Protein AF-A0A5D0Q5H3-F1 (afdb_monomer_lite)

Structure (mmCIF, N/CA/C/O backbone):
data_AF-A0A5D0Q5H3-F1
#
_entry.id   AF-A0A5D0Q5H3-F1
#
loop_
_atom_site.group_PDB
_atom_site.id
_atom_site.type_symbol
_atom_site.label_atom_id
_atom_site.label_alt_id
_atom_site.label_comp_id
_atom_site.label_asym_id
_atom_site.label_entity_id
_atom_site.label_seq_id
_atom_site.pdbx_PDB_ins_code
_atom_site.Cartn_x
_atom_site.Cartn_y
_atom_site.Cartn_z
_atom_site.occupancy
_atom_site.B_iso_or_equiv
_atom_site.auth_seq_id
_atom_site.auth_comp_id
_atom_site.auth_asym_id
_atom_site.auth_atom_id
_atom_site.pdbx_PDB_model_num
ATOM 1 N N . MET A 1 1 ? 43.759 -10.407 -24.249 1.00 32.03 1 MET A N 1
ATOM 2 C CA . MET A 1 1 ? 42.596 -11.311 -24.347 1.00 32.03 1 MET A CA 1
ATOM 3 C C . MET A 1 1 ? 41.470 -10.660 -23.569 1.00 32.03 1 MET A C 1
ATOM 5 O O . MET A 1 1 ? 41.548 -10.634 -22.351 1.00 32.03 1 MET A O 1
ATOM 9 N N . ALA A 1 2 ? 40.523 -10.024 -24.257 1.00 33.97 2 ALA A N 1
ATOM 10 C CA . ALA A 1 2 ? 39.314 -9.486 -23.639 1.00 33.97 2 ALA A CA 1
ATOM 11 C C . ALA A 1 2 ? 38.214 -10.538 -23.813 1.00 33.97 2 ALA A C 1
ATOM 13 O O . ALA A 1 2 ? 38.025 -11.026 -24.927 1.00 33.97 2 ALA A O 1
ATOM 14 N N . ALA A 1 3 ? 37.580 -10.943 -22.714 1.00 37.03 3 ALA A N 1
ATOM 15 C CA . ALA A 1 3 ? 36.435 -11.841 -22.744 1.00 37.03 3 ALA A CA 1
ATOM 16 C C . ALA A 1 3 ? 35.265 -11.100 -23.401 1.00 37.03 3 ALA A C 1
ATOM 18 O O . ALA A 1 3 ? 34.931 -9.993 -22.980 1.00 37.03 3 ALA A O 1
ATOM 19 N N . ALA A 1 4 ? 34.718 -11.685 -24.464 1.00 39.16 4 ALA A N 1
ATOM 20 C CA . ALA A 1 4 ? 33.475 -11.234 -25.060 1.00 39.16 4 ALA A CA 1
ATOM 21 C C . ALA A 1 4 ? 32.353 -11.461 -24.041 1.00 39.16 4 ALA A C 1
ATOM 23 O O . ALA A 1 4 ? 32.208 -12.553 -23.492 1.00 39.16 4 ALA A O 1
ATOM 24 N N . ASP A 1 5 ? 31.643 -10.383 -23.744 1.00 42.94 5 ASP A N 1
ATOM 25 C CA . ASP A 1 5 ? 30.435 -10.353 -22.935 1.00 42.94 5 ASP A CA 1
ATOM 26 C C . ASP A 1 5 ? 29.296 -10.917 -23.798 1.00 42.94 5 ASP A C 1
ATOM 28 O O . ASP A 1 5 ? 28.600 -10.175 -24.491 1.00 42.94 5 ASP A O 1
ATOM 32 N N . ASP A 1 6 ? 29.184 -12.249 -23.843 1.00 44.53 6 ASP A N 1
ATOM 33 C CA . ASP A 1 6 ? 28.073 -12.960 -24.488 1.00 44.53 6 ASP A CA 1
ATOM 34 C C . ASP A 1 6 ? 26.821 -12.814 -23.611 1.00 44.53 6 ASP A C 1
ATOM 36 O O . ASP A 1 6 ? 26.410 -13.714 -22.873 1.00 44.53 6 ASP A O 1
ATOM 40 N N . GLY A 1 7 ? 26.218 -11.625 -23.673 1.00 44.84 7 GLY A N 1
ATOM 41 C CA . GLY A 1 7 ? 24.824 -11.439 -23.292 1.00 44.84 7 GLY A CA 1
ATOM 42 C C . GLY A 1 7 ? 23.921 -12.336 -24.152 1.00 44.84 7 GLY A C 1
ATOM 43 O O . GLY A 1 7 ? 24.299 -12.691 -25.268 1.00 44.84 7 GLY A O 1
ATOM 44 N N . PRO A 1 8 ? 22.734 -12.729 -23.657 1.00 44.38 8 PRO A N 1
ATOM 45 C CA . PRO A 1 8 ? 21.858 -13.651 -24.375 1.00 44.38 8 PRO A CA 1
ATOM 46 C C . PRO A 1 8 ? 21.548 -13.119 -25.782 1.00 44.38 8 PRO A C 1
ATOM 48 O O . PRO A 1 8 ? 21.019 -12.014 -25.924 1.00 44.38 8 PRO A O 1
ATOM 51 N N . GLU A 1 9 ? 21.891 -13.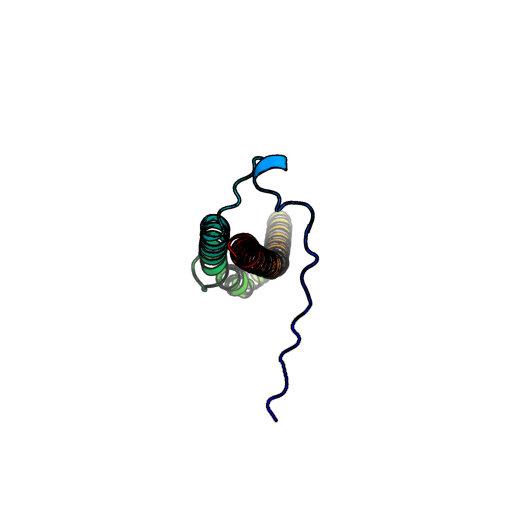904 -26.810 1.00 46.78 9 GLU A N 1
ATOM 52 C CA . GLU A 1 9 ? 21.539 -13.619 -28.203 1.00 46.78 9 GLU A CA 1
ATOM 53 C C . GLU A 1 9 ? 20.015 -13.513 -28.311 1.00 46.78 9 GLU A C 1
ATOM 55 O O . GLU A 1 9 ? 19.285 -14.481 -28.092 1.00 46.78 9 GLU A O 1
ATOM 60 N N . LEU A 1 10 ? 19.524 -12.313 -28.616 1.00 47.28 10 LEU A N 1
ATOM 61 C CA . LEU A 1 10 ? 18.116 -12.116 -28.926 1.00 47.28 10 LEU A CA 1
ATOM 62 C C . LEU A 1 10 ? 17.834 -12.779 -30.276 1.00 47.28 10 LEU A C 1
ATOM 64 O O . LEU A 1 10 ? 18.471 -12.444 -31.275 1.00 47.28 10 LEU A O 1
ATOM 68 N N . GLU A 1 11 ? 16.877 -13.707 -30.308 1.00 51.75 11 GLU A N 1
ATOM 69 C CA . GLU A 1 11 ? 16.406 -14.311 -31.553 1.00 51.75 11 GLU A CA 1
ATOM 70 C C . GLU A 1 11 ? 15.997 -13.200 -32.535 1.00 51.75 11 GLU A C 1
ATOM 72 O O . GLU A 1 11 ? 15.101 -12.396 -32.251 1.00 51.75 11 GLU A O 1
ATOM 77 N N . GLN A 1 12 ? 16.647 -13.157 -33.707 1.00 45.31 12 GLN A N 1
ATOM 78 C CA . GLN A 1 12 ? 16.116 -12.422 -34.854 1.00 45.31 12 GLN A CA 1
ATOM 79 C C . GLN A 1 12 ? 14.692 -12.944 -35.060 1.00 45.31 12 GLN A C 1
ATOM 81 O O . GLN A 1 12 ? 14.529 -14.119 -35.382 1.00 45.31 12 GLN A O 1
ATOM 86 N N . ASN A 1 13 ? 13.679 -12.094 -34.867 1.00 48.84 13 ASN A N 1
ATOM 87 C CA . ASN A 1 13 ? 12.240 -12.409 -34.912 1.00 48.84 13 ASN A CA 1
ATOM 88 C C . ASN A 1 13 ? 11.551 -12.758 -33.580 1.00 48.84 13 ASN A C 1
ATOM 90 O O . ASN A 1 13 ? 10.599 -13.543 -33.573 1.00 48.84 13 ASN A O 1
ATOM 94 N N . TRP A 1 14 ? 11.926 -12.111 -32.473 1.00 43.91 14 TRP A N 1
ATOM 95 C CA . TRP A 1 14 ? 11.074 -12.098 -31.279 1.00 43.91 14 TRP A CA 1
ATOM 96 C C . TRP A 1 14 ? 9.627 -11.686 -31.648 1.00 43.91 14 TRP A C 1
ATOM 98 O O . TRP A 1 14 ? 9.421 -10.638 -32.278 1.00 43.91 14 TRP A O 1
ATOM 108 N N . PRO A 1 15 ? 8.599 -12.487 -31.309 1.00 43.00 15 PRO A N 1
ATOM 109 C CA . PRO A 1 15 ? 7.224 -12.183 -31.686 1.00 43.00 15 PRO A CA 1
ATOM 110 C C . PRO A 1 15 ? 6.761 -10.887 -31.001 1.00 43.00 15 PRO A C 1
ATOM 112 O O . PRO A 1 15 ? 6.683 -10.826 -29.778 1.00 43.00 15 PRO A O 1
ATOM 115 N N . GLY A 1 16 ? 6.471 -9.852 -31.802 1.00 47.25 16 GLY A N 1
ATOM 116 C CA . GLY A 1 16 ? 6.007 -8.533 -31.339 1.00 47.25 16 GLY A CA 1
ATOM 117 C C . GLY A 1 16 ? 6.825 -7.333 -31.836 1.00 47.25 16 GLY A C 1
ATOM 118 O O . GLY A 1 16 ? 6.482 -6.200 -31.515 1.00 47.25 16 GLY A O 1
ATOM 119 N N . LEU A 1 17 ? 7.908 -7.559 -32.592 1.00 49.78 17 LEU A N 1
ATOM 120 C CA . LEU A 1 17 ? 8.873 -6.514 -32.983 1.00 49.78 17 LEU A CA 1
ATOM 121 C C . LEU A 1 17 ? 9.066 -6.360 -34.499 1.00 49.78 17 LEU A C 1
ATOM 123 O O . LEU A 1 17 ? 9.989 -5.679 -34.944 1.00 49.78 17 LEU A O 1
ATOM 127 N N . VAL A 1 18 ? 8.193 -6.962 -35.311 1.00 52.97 18 VAL A N 1
ATOM 128 C CA . VAL A 1 18 ? 8.150 -6.678 -36.751 1.00 52.97 18 VAL A CA 1
ATOM 129 C C . VAL A 1 18 ? 7.246 -5.464 -36.943 1.00 52.97 18 VAL A C 1
ATOM 131 O O . VAL A 1 18 ? 6.021 -5.603 -36.955 1.00 52.97 18 VAL A O 1
ATOM 134 N N . ALA A 1 19 ? 7.855 -4.280 -37.062 1.00 48.94 19 ALA A N 1
ATOM 135 C CA . ALA A 1 19 ? 7.162 -2.990 -37.148 1.00 48.94 19 ALA A CA 1
ATOM 136 C C . ALA A 1 19 ? 6.026 -2.973 -38.195 1.00 48.94 19 ALA A C 1
ATOM 138 O O . ALA A 1 19 ? 4.969 -2.392 -37.949 1.00 48.94 19 ALA A O 1
ATOM 139 N N . ASP A 1 20 ? 6.209 -3.687 -39.311 1.00 48.06 20 ASP A N 1
ATOM 140 C CA . ASP A 1 20 ? 5.239 -3.769 -40.411 1.00 48.06 20 ASP A CA 1
ATOM 141 C C . ASP A 1 20 ? 4.098 -4.776 -40.182 1.00 48.06 20 ASP A C 1
ATOM 143 O O . ASP A 1 20 ? 3.030 -4.640 -40.778 1.00 48.06 20 ASP A O 1
ATOM 147 N N . ARG A 1 21 ? 4.298 -5.803 -39.342 1.00 48.84 21 ARG A N 1
ATOM 148 C CA . ARG A 1 21 ? 3.311 -6.880 -39.133 1.00 48.84 21 ARG A CA 1
ATOM 149 C C . ARG A 1 21 ? 2.294 -6.522 -38.059 1.00 48.84 21 ARG A C 1
ATOM 151 O O . ARG A 1 21 ? 1.116 -6.831 -38.210 1.00 48.84 21 ARG A O 1
ATOM 158 N N . ASP A 1 22 ? 2.760 -5.901 -36.978 1.00 49.78 22 ASP A N 1
ATOM 159 C CA . ASP A 1 22 ? 1.956 -5.782 -35.765 1.00 49.78 22 ASP A CA 1
ATOM 160 C C . ASP A 1 22 ? 1.321 -4.389 -35.618 1.00 49.78 22 ASP A C 1
ATOM 162 O O . ASP A 1 22 ? 0.399 -4.233 -34.825 1.00 49.78 22 ASP A O 1
ATOM 166 N N . THR A 1 23 ? 1.721 -3.368 -36.399 1.00 50.22 23 THR A N 1
ATOM 167 C CA . THR A 1 23 ? 1.243 -1.957 -36.318 1.00 50.22 23 THR A CA 1
ATOM 168 C C . THR A 1 23 ? 1.292 -1.313 -34.923 1.00 50.22 23 THR A C 1
ATOM 170 O O . THR A 1 23 ? 0.961 -0.136 -34.766 1.00 50.22 23 THR A O 1
ATOM 173 N N . VAL A 1 24 ? 1.736 -2.043 -33.900 1.00 46.66 24 VAL A N 1
ATOM 174 C CA . VAL A 1 24 ? 1.906 -1.536 -32.551 1.00 46.66 24 VAL A CA 1
ATOM 175 C C . VAL A 1 24 ? 3.291 -0.915 -32.461 1.00 46.66 24 VAL A C 1
ATOM 177 O O . VAL A 1 24 ? 4.292 -1.589 -32.237 1.00 46.66 24 VAL A O 1
ATOM 180 N N . GLN A 1 25 ? 3.349 0.401 -32.656 1.00 53.78 25 GLN A N 1
ATOM 181 C CA . GLN A 1 25 ? 4.519 1.182 -32.275 1.00 53.78 25 GLN A CA 1
ATOM 182 C C . GLN A 1 25 ? 4.571 1.251 -30.746 1.00 53.78 25 GLN A C 1
ATOM 184 O O . GLN A 1 25 ? 3.847 2.025 -30.113 1.00 53.78 25 GLN A O 1
ATOM 189 N N . TYR A 1 26 ? 5.399 0.398 -30.148 1.00 58.19 26 TYR A N 1
ATOM 190 C CA . TYR A 1 26 ? 5.703 0.459 -28.726 1.00 58.19 26 TYR A CA 1
ATOM 191 C C . TYR A 1 26 ? 6.782 1.513 -28.488 1.00 58.19 26 TYR A C 1
ATOM 193 O O . TYR A 1 26 ? 7.900 1.397 -28.980 1.00 58.19 26 TYR A O 1
ATOM 201 N N . ASP A 1 27 ? 6.417 2.548 -27.738 1.00 66.12 27 ASP A N 1
ATOM 202 C CA . ASP A 1 27 ? 7.299 3.642 -27.346 1.00 66.12 27 ASP A CA 1
ATOM 203 C C . ASP A 1 27 ? 7.865 3.345 -25.942 1.00 66.12 27 ASP A C 1
ATOM 205 O O . ASP A 1 27 ? 7.100 3.361 -24.968 1.00 66.12 27 ASP A O 1
ATOM 209 N N . PRO A 1 28 ? 9.168 3.030 -25.813 1.00 67.88 28 PRO A N 1
ATOM 210 C CA . PRO A 1 28 ? 9.806 2.752 -24.528 1.00 67.88 28 PRO A CA 1
ATOM 211 C C . PRO A 1 28 ? 9.621 3.878 -23.506 1.00 67.88 28 PRO A C 1
ATOM 213 O O . PRO A 1 28 ? 9.476 3.597 -22.314 1.00 67.88 28 PRO A O 1
ATOM 216 N N . ASP A 1 29 ? 9.535 5.129 -23.964 1.00 73.25 29 ASP A N 1
ATOM 217 C CA . ASP A 1 29 ? 9.382 6.293 -23.091 1.00 73.25 29 ASP A CA 1
ATOM 218 C C . ASP A 1 29 ? 8.006 6.298 -22.407 1.00 73.25 29 ASP A C 1
ATOM 220 O O . ASP A 1 29 ? 7.864 6.760 -21.271 1.00 73.25 29 ASP A O 1
ATOM 224 N N . LYS A 1 30 ? 6.981 5.702 -23.038 1.00 72.81 30 LYS A N 1
ATOM 225 C CA . LYS A 1 30 ? 5.659 5.524 -22.415 1.00 72.81 30 LYS A CA 1
ATOM 226 C C . LYS A 1 30 ? 5.689 4.501 -21.286 1.00 72.81 30 LYS A C 1
ATOM 228 O O . LYS A 1 30 ? 4.998 4.693 -20.287 1.00 72.81 30 LYS A O 1
ATOM 233 N N . PHE A 1 31 ? 6.479 3.435 -21.408 1.00 69.62 31 PHE A N 1
ATOM 234 C CA . PHE A 1 31 ? 6.643 2.467 -20.320 1.00 69.62 31 PHE A CA 1
ATOM 235 C C . PHE A 1 31 ? 7.368 3.096 -19.130 1.00 69.62 31 PHE A C 1
ATOM 237 O O . PHE A 1 31 ? 6.921 2.938 -17.992 1.00 69.62 31 PHE A O 1
ATOM 244 N N . ASP A 1 32 ? 8.422 3.869 -19.389 1.00 73.25 32 ASP A N 1
ATOM 245 C CA . ASP A 1 32 ? 9.150 4.587 -18.342 1.00 73.25 32 ASP A CA 1
ATOM 246 C C . ASP A 1 32 ? 8.254 5.643 -17.661 1.00 73.25 32 ASP A C 1
ATOM 248 O O . ASP A 1 32 ? 8.254 5.749 -16.431 1.00 73.25 32 ASP A O 1
ATOM 252 N N . ALA A 1 33 ? 7.403 6.347 -18.417 1.00 74.00 33 ALA A N 1
ATOM 253 C CA . ALA A 1 33 ? 6.419 7.283 -17.868 1.00 74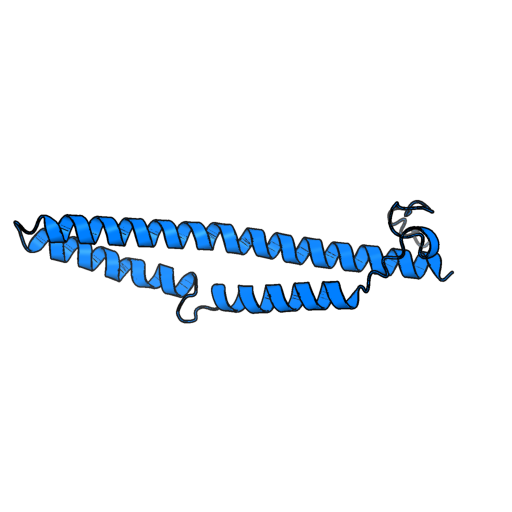.00 33 ALA A CA 1
ATOM 254 C C . ALA A 1 33 ? 5.368 6.595 -16.977 1.00 74.00 33 ALA A C 1
ATOM 256 O O . ALA A 1 33 ? 5.064 7.084 -15.887 1.00 74.00 33 ALA A O 1
ATOM 257 N N . VAL A 1 34 ? 4.835 5.441 -17.397 1.00 74.94 34 VAL A N 1
ATOM 258 C CA . VAL A 1 34 ? 3.883 4.655 -16.592 1.00 74.94 34 VAL A CA 1
ATOM 259 C C . VAL A 1 34 ? 4.554 4.117 -15.326 1.00 74.94 34 VAL A C 1
ATOM 261 O O . VAL A 1 34 ? 3.982 4.220 -14.241 1.00 74.94 34 VAL A O 1
ATOM 264 N N . ALA A 1 35 ? 5.781 3.603 -15.427 1.00 75.25 35 ALA A N 1
ATOM 265 C CA . ALA A 1 35 ? 6.548 3.145 -14.271 1.00 75.25 35 ALA A CA 1
ATOM 266 C C . ALA A 1 35 ? 6.843 4.288 -13.283 1.00 75.25 35 ALA A C 1
ATOM 268 O O . ALA A 1 35 ? 6.750 4.092 -12.070 1.00 75.25 35 ALA A O 1
ATOM 269 N N . ALA A 1 36 ? 7.167 5.484 -13.782 1.00 75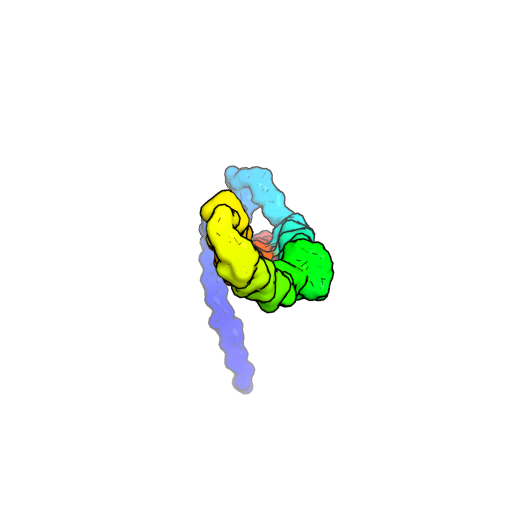.75 36 ALA A N 1
ATOM 270 C CA . ALA A 1 36 ? 7.397 6.670 -12.962 1.00 75.75 36 ALA A CA 1
ATOM 271 C C . ALA A 1 36 ? 6.116 7.147 -12.261 1.00 75.75 36 ALA A C 1
ATOM 273 O O . ALA A 1 36 ? 6.148 7.431 -11.064 1.00 75.75 36 ALA A O 1
ATOM 274 N N . ALA A 1 37 ? 4.982 7.174 -12.968 1.00 79.12 37 ALA A N 1
ATOM 275 C CA . ALA A 1 37 ? 3.685 7.511 -12.386 1.00 79.12 37 ALA A CA 1
ATOM 276 C C . ALA A 1 37 ? 3.274 6.507 -11.296 1.00 79.12 37 ALA A C 1
ATOM 278 O O . ALA A 1 37 ? 2.856 6.908 -10.209 1.00 79.12 37 ALA A O 1
ATOM 279 N N . LEU A 1 38 ? 3.465 5.208 -11.551 1.00 76.75 38 LEU A N 1
ATOM 280 C CA . LEU A 1 38 ? 3.167 4.148 -10.590 1.00 76.75 38 LEU A CA 1
ATOM 281 C C . LEU A 1 38 ? 4.077 4.238 -9.353 1.00 76.75 38 LEU A C 1
ATOM 283 O O . LEU A 1 38 ? 3.593 4.128 -8.230 1.00 76.75 38 LEU A O 1
ATOM 287 N N . ARG A 1 39 ? 5.373 4.541 -9.529 1.00 77.94 39 ARG A N 1
ATOM 288 C CA . ARG A 1 39 ? 6.288 4.848 -8.412 1.00 77.94 39 ARG A CA 1
ATOM 289 C C . ARG A 1 39 ? 5.857 6.072 -7.614 1.00 77.94 39 ARG A C 1
ATOM 291 O O . ARG A 1 39 ? 5.939 6.043 -6.392 1.00 77.94 39 ARG A O 1
ATOM 298 N N . GLY A 1 40 ? 5.414 7.137 -8.279 1.00 78.56 40 GLY A N 1
ATOM 299 C CA . GLY A 1 40 ? 4.927 8.345 -7.614 1.00 78.56 40 GLY A CA 1
ATOM 300 C C . GLY A 1 40 ? 3.725 8.057 -6.714 1.00 78.56 40 GLY A C 1
ATOM 301 O O . GLY A 1 40 ? 3.716 8.460 -5.553 1.00 78.56 40 GLY A O 1
ATOM 302 N N . ALA A 1 41 ? 2.757 7.289 -7.221 1.00 76.50 41 ALA A N 1
ATOM 303 C CA . ALA A 1 41 ? 1.599 6.851 -6.446 1.00 76.50 41 ALA A CA 1
ATOM 304 C C . ALA A 1 41 ? 1.993 5.943 -5.264 1.00 76.50 41 ALA A C 1
ATOM 306 O O . ALA A 1 41 ? 1.496 6.128 -4.155 1.00 76.50 41 ALA A O 1
ATOM 307 N N . LEU A 1 42 ? 2.925 5.005 -5.475 1.00 74.94 42 LEU A N 1
ATOM 308 C CA . LEU A 1 42 ? 3.410 4.106 -4.421 1.00 74.94 42 LEU A CA 1
ATOM 309 C C . LEU A 1 42 ? 4.194 4.824 -3.330 1.00 74.94 42 LEU A C 1
ATOM 311 O O . LEU A 1 42 ? 4.021 4.510 -2.157 1.00 74.94 42 LEU A O 1
ATOM 315 N N . ASN A 1 43 ? 5.016 5.806 -3.697 1.00 73.50 43 ASN A N 1
ATOM 316 C CA . ASN A 1 43 ? 5.701 6.638 -2.718 1.00 73.50 43 ASN A CA 1
ATOM 317 C C . ASN A 1 43 ? 4.692 7.369 -1.831 1.00 73.50 43 ASN A C 1
ATOM 319 O O . ASN A 1 43 ? 4.891 7.399 -0.629 1.00 73.50 43 ASN A O 1
ATOM 323 N N . GLY A 1 44 ? 3.577 7.871 -2.370 1.00 71.56 44 GLY A N 1
ATOM 324 C CA . GLY A 1 44 ? 2.517 8.464 -1.543 1.00 71.56 44 GLY A CA 1
ATOM 325 C C . GLY A 1 44 ? 1.914 7.489 -0.518 1.00 71.56 44 GLY A C 1
ATOM 326 O O . GLY A 1 44 ? 1.587 7.889 0.595 1.00 71.56 44 GLY A O 1
ATOM 327 N N . LEU A 1 45 ? 1.826 6.201 -0.862 1.00 71.12 45 LEU A N 1
ATOM 328 C CA . LEU A 1 45 ? 1.331 5.137 0.022 1.00 71.12 45 LEU A CA 1
ATOM 329 C C . LEU A 1 45 ? 2.363 4.674 1.066 1.00 71.12 45 LEU A C 1
ATOM 331 O O . LEU A 1 45 ? 1.970 4.128 2.097 1.00 71.12 45 LEU A O 1
ATOM 335 N N . SER A 1 46 ? 3.663 4.878 0.830 1.00 69.31 46 SER A N 1
ATOM 336 C CA . SER A 1 46 ? 4.747 4.388 1.697 1.00 69.31 46 SER A CA 1
ATOM 337 C C . SER A 1 46 ? 5.512 5.484 2.451 1.00 69.31 46 SER A C 1
ATOM 339 O O . SER A 1 46 ? 6.143 5.189 3.464 1.00 69.31 46 SER A O 1
ATOM 341 N N . SER A 1 47 ? 5.447 6.751 2.024 1.00 66.62 47 SER A N 1
ATOM 342 C CA . SER A 1 47 ? 6.332 7.831 2.495 1.00 66.62 47 SER A CA 1
ATOM 343 C C . SER A 1 47 ? 5.948 8.468 3.835 1.00 66.62 47 SER A C 1
ATOM 345 O O . SER A 1 47 ? 6.379 9.584 4.121 1.00 66.62 47 SER A O 1
ATOM 347 N N . GLY A 1 48 ? 5.136 7.803 4.658 1.00 65.06 48 GLY A N 1
ATOM 348 C CA . GLY A 1 48 ? 4.830 8.265 6.018 1.00 65.06 48 GLY A CA 1
ATOM 349 C C . GLY A 1 48 ? 3.904 9.480 6.120 1.00 65.06 48 GLY A C 1
ATOM 350 O O . GLY A 1 48 ? 3.834 10.087 7.183 1.00 65.06 48 GLY A O 1
ATOM 351 N N . GLY A 1 49 ? 3.210 9.851 5.038 1.00 75.88 49 GLY A N 1
ATOM 352 C CA . GLY A 1 49 ? 2.146 10.861 5.069 1.00 75.88 49 GLY A CA 1
ATOM 353 C C . GLY A 1 49 ? 0.805 10.293 5.543 1.00 75.88 49 GLY A C 1
ATOM 354 O O . GLY A 1 49 ? 0.648 9.076 5.649 1.00 75.88 49 GLY A O 1
ATOM 355 N N . GLU A 1 50 ? -0.168 11.169 5.789 1.00 74.06 50 GLU A N 1
ATOM 356 C CA . GLU A 1 50 ? -1.552 10.790 6.109 1.00 74.06 50 GLU A CA 1
ATOM 357 C C . GLU A 1 50 ? -2.121 9.843 5.030 1.00 74.06 50 GLU A C 1
ATOM 359 O O . GLU A 1 50 ? -1.987 10.100 3.831 1.00 74.06 50 GLU A O 1
ATOM 364 N N . GLY A 1 51 ? -2.699 8.714 5.446 1.00 72.12 51 GLY A N 1
ATOM 365 C CA . GLY A 1 51 ? -3.199 7.652 4.564 1.00 72.12 51 GLY A CA 1
ATOM 366 C C . GLY A 1 51 ? -2.146 6.657 4.047 1.00 72.12 51 GLY A C 1
ATOM 367 O O . GLY A 1 51 ? -2.490 5.7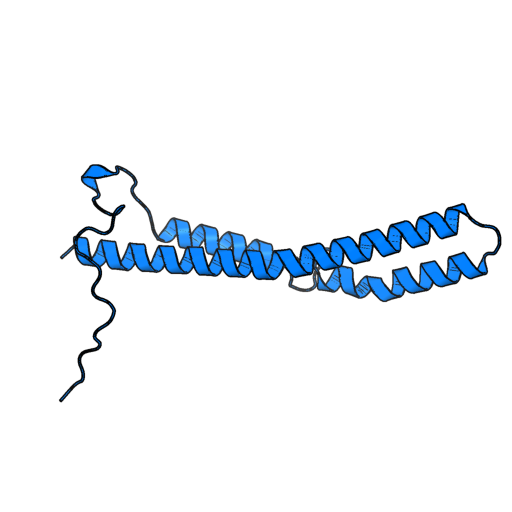58 3.272 1.00 72.12 51 GLY A O 1
ATOM 368 N N . SER A 1 52 ? -0.878 6.785 4.455 1.00 80.06 52 SER A N 1
ATOM 369 C CA . SER A 1 52 ? 0.188 5.812 4.155 1.00 80.06 52 SER A CA 1
ATOM 370 C C . SER A 1 52 ? 0.122 4.567 5.050 1.00 80.06 52 SER A C 1
ATOM 372 O O . SER A 1 52 ? -0.506 4.581 6.105 1.00 80.06 52 SER A O 1
ATOM 374 N N . LEU A 1 53 ? 0.833 3.491 4.686 1.00 81.19 53 LEU A N 1
ATOM 375 C CA . LEU A 1 53 ? 0.954 2.296 5.540 1.00 81.19 53 LEU A CA 1
ATOM 376 C C . LEU A 1 53 ? 1.505 2.639 6.932 1.00 81.19 53 LEU A C 1
ATOM 378 O O . LEU A 1 53 ? 1.001 2.149 7.936 1.00 81.19 53 LEU A O 1
ATOM 382 N N . SER A 1 54 ? 2.523 3.498 6.991 1.00 81.81 54 SER A N 1
ATOM 383 C CA . SER A 1 54 ? 3.123 3.943 8.253 1.00 81.81 54 SER A CA 1
ATOM 384 C C . SER A 1 54 ? 2.131 4.743 9.099 1.00 81.81 54 SER A C 1
ATOM 386 O O . SER A 1 54 ? 2.111 4.600 10.319 1.00 81.81 54 SER A O 1
ATOM 388 N N . ASP A 1 55 ? 1.309 5.576 8.462 1.00 81.94 55 ASP A N 1
ATOM 389 C CA . ASP A 1 55 ? 0.248 6.318 9.139 1.00 81.94 55 ASP A CA 1
ATOM 390 C C . ASP A 1 55 ? -0.823 5.371 9.689 1.00 81.94 55 ASP A C 1
ATOM 392 O O . ASP A 1 55 ? -1.100 5.397 10.888 1.00 81.94 55 ASP A O 1
ATOM 396 N N . VAL A 1 56 ? -1.320 4.437 8.869 1.00 81.69 56 VAL A N 1
ATOM 397 C CA . VAL A 1 56 ? -2.262 3.398 9.310 1.00 81.69 56 VAL A CA 1
ATOM 398 C C . VAL A 1 56 ? -1.682 2.622 10.490 1.00 81.69 56 VAL A C 1
ATOM 400 O O . VAL A 1 56 ? -2.331 2.542 11.525 1.00 81.69 56 VAL A O 1
ATOM 403 N N . GLN A 1 57 ? -0.443 2.135 10.401 1.00 85.12 57 GLN A N 1
ATOM 404 C CA . GLN A 1 57 ? 0.216 1.394 11.483 1.00 85.12 57 GLN A CA 1
ATOM 405 C C . GLN A 1 57 ? 0.388 2.222 12.762 1.00 85.12 57 GLN A C 1
ATOM 407 O O . GLN A 1 57 ? 0.247 1.683 13.860 1.00 85.12 57 GLN A O 1
ATOM 412 N N . SER A 1 58 ? 0.647 3.528 12.654 1.00 85.69 58 SER A N 1
ATOM 413 C CA . SER A 1 58 ? 0.825 4.396 13.827 1.00 85.69 58 SER A CA 1
ATOM 414 C C . SER A 1 58 ? -0.435 4.502 14.699 1.00 85.69 58 SER A C 1
ATOM 416 O O . SER A 1 58 ? -0.333 4.675 15.913 1.00 85.69 58 SER A O 1
ATOM 418 N N . HIS A 1 59 ? -1.617 4.294 14.111 1.00 84.25 59 HIS A N 1
ATOM 419 C CA . HIS A 1 59 ? -2.899 4.324 14.818 1.00 84.25 59 HIS A CA 1
ATOM 420 C C . HIS A 1 59 ? -3.224 3.013 15.552 1.00 84.25 59 HIS A C 1
ATOM 422 O O . HIS A 1 59 ? -4.214 2.951 16.282 1.00 84.25 59 HIS A O 1
ATOM 428 N N . SER A 1 60 ? -2.397 1.970 15.412 1.00 82.12 60 SER A N 1
ATOM 429 C CA . SER A 1 60 ? -2.612 0.662 16.051 1.00 82.12 60 SER A CA 1
ATOM 430 C C . SER A 1 60 ? -2.720 0.764 17.579 1.00 82.12 60 SER A C 1
ATOM 432 O O . SER A 1 60 ? -3.596 0.154 18.200 1.00 82.12 60 SER A O 1
ATOM 434 N N . PHE A 1 61 ? -1.889 1.616 18.187 1.00 81.50 61 PHE A N 1
ATOM 435 C CA . PHE A 1 61 ? -1.935 1.884 19.624 1.00 81.50 61 PHE A CA 1
ATOM 436 C C . PHE A 1 61 ? -3.249 2.561 20.043 1.00 81.50 61 PHE A C 1
ATOM 438 O O . PHE A 1 61 ? -3.859 2.168 21.032 1.00 81.50 61 PHE A O 1
ATOM 445 N N . THR A 1 62 ? -3.725 3.536 19.266 1.00 84.38 62 THR A N 1
ATOM 446 C CA . THR A 1 62 ? -4.983 4.247 19.539 1.00 84.38 62 THR A CA 1
ATOM 447 C C . THR A 1 62 ? -6.194 3.324 19.436 1.00 84.38 62 THR A C 1
ATOM 449 O O . THR A 1 62 ? -7.083 3.398 20.280 1.00 84.38 62 THR A O 1
ATOM 452 N N . VAL A 1 63 ? -6.218 2.431 18.441 1.00 83.88 63 VAL A N 1
ATOM 453 C CA . VAL A 1 63 ? -7.276 1.417 18.298 1.00 83.88 63 VAL A CA 1
ATOM 454 C C . VAL A 1 63 ? -7.279 0.468 19.499 1.00 83.88 63 VAL A C 1
ATOM 456 O O . VAL A 1 63 ? -8.344 0.171 20.029 1.00 83.88 63 VAL A O 1
ATOM 459 N N . SER A 1 64 ? -6.099 0.063 19.976 1.00 81.94 64 SER A N 1
ATOM 460 C CA . SER A 1 64 ? -5.966 -0.815 21.147 1.00 81.94 64 SER A CA 1
ATOM 461 C C . SER A 1 64 ? -6.405 -0.129 22.448 1.00 81.94 64 SER A C 1
ATOM 463 O O . SER A 1 64 ? -7.135 -0.721 23.233 1.00 81.94 64 SER A O 1
ATOM 465 N N . MET A 1 65 ? -6.042 1.143 22.660 1.00 82.81 65 MET A N 1
ATOM 466 C CA . MET A 1 65 ? -6.527 1.917 23.815 1.00 82.81 65 MET A CA 1
ATOM 467 C C . MET A 1 65 ? -8.046 2.114 23.798 1.00 82.81 65 MET A C 1
ATOM 469 O O . MET A 1 65 ? -8.671 2.164 24.855 1.00 82.81 65 MET A O 1
ATOM 473 N N . LEU A 1 66 ? -8.643 2.276 22.614 1.00 82.56 66 LEU A N 1
ATOM 474 C CA . LEU A 1 66 ? -10.091 2.420 22.487 1.00 82.56 66 LEU A CA 1
ATOM 475 C C . LEU A 1 66 ? -10.815 1.119 22.858 1.00 82.56 66 LEU A C 1
ATOM 477 O O . LEU A 1 66 ? -11.845 1.181 23.521 1.00 82.56 66 LEU A O 1
ATOM 481 N N . ASP A 1 67 ? -10.259 -0.024 22.452 1.00 82.38 67 ASP A N 1
ATOM 482 C CA . ASP A 1 67 ? -10.723 -1.370 22.817 1.00 82.38 67 ASP A CA 1
ATOM 483 C C . ASP A 1 67 ? -10.757 -1.526 24.348 1.00 82.38 67 ASP A C 1
ATOM 485 O O . ASP A 1 67 ? -11.821 -1.725 24.936 1.00 82.38 67 ASP A O 1
ATOM 489 N N . GLU A 1 68 ? -9.625 -1.268 25.013 1.00 84.06 68 GLU A N 1
ATOM 490 C CA . GLU A 1 68 ? -9.502 -1.333 26.479 1.00 84.06 68 GLU A CA 1
ATOM 491 C C . GLU A 1 68 ? -10.463 -0.370 27.199 1.00 84.06 68 GLU A C 1
ATOM 493 O O . GLU A 1 68 ? -11.111 -0.736 28.180 1.00 84.06 68 GLU A O 1
ATOM 498 N N . ALA A 1 69 ? -10.596 0.867 26.708 1.00 82.50 69 ALA A N 1
ATOM 499 C CA . ALA A 1 69 ? -11.499 1.851 27.300 1.00 82.50 69 ALA A CA 1
ATOM 500 C C . ALA A 1 69 ? -12.976 1.440 27.177 1.00 82.50 69 ALA A C 1
ATOM 502 O O . ALA A 1 69 ? -13.778 1.743 28.058 1.00 82.50 69 ALA A O 1
ATOM 503 N N . ILE A 1 70 ? -13.351 0.765 26.090 1.00 82.81 70 ILE A N 1
ATOM 504 C CA . ILE A 1 70 ? -14.712 0.272 25.866 1.00 82.81 70 ILE A CA 1
ATOM 505 C C . ILE A 1 70 ? -15.015 -0.940 26.753 1.00 82.81 70 ILE A C 1
ATOM 507 O O . ILE A 1 70 ? -16.130 -1.034 27.277 1.00 82.81 70 ILE A O 1
ATOM 511 N N . GLU A 1 71 ? -14.043 -1.831 26.961 1.00 80.00 71 GLU A N 1
ATOM 512 C CA . GLU A 1 71 ? -14.168 -2.952 27.898 1.00 80.00 71 GLU A CA 1
ATOM 513 C C . GLU A 1 71 ? -14.399 -2.468 29.341 1.00 80.00 71 GLU A C 1
ATOM 515 O O . GLU A 1 71 ? -15.240 -3.027 30.053 1.00 80.00 71 GLU A O 1
ATOM 520 N N . ASP A 1 72 ? -13.733 -1.381 29.752 1.00 81.12 72 ASP A N 1
ATOM 521 C CA . ASP A 1 72 ? -13.856 -0.804 31.100 1.00 81.12 72 ASP A CA 1
ATOM 522 C C . ASP A 1 72 ? -15.223 -0.136 31.355 1.00 81.12 72 ASP A C 1
ATOM 524 O O . ASP A 1 72 ? -15.723 -0.116 32.482 1.00 81.12 72 ASP A O 1
ATOM 528 N N . VAL A 1 73 ? -15.893 0.359 30.305 1.00 78.56 73 VAL A N 1
ATOM 529 C CA . VAL A 1 73 ? -17.192 1.051 30.431 1.00 78.56 73 VAL A CA 1
ATOM 530 C C . VAL A 1 73 ? -18.315 0.125 30.918 1.00 78.56 73 VAL A C 1
ATOM 532 O O . VAL A 1 73 ? -19.284 0.627 31.481 1.00 78.56 73 VAL A O 1
ATOM 535 N N . GLY A 1 74 ? -18.182 -1.202 30.787 1.00 66.00 74 GLY A N 1
ATOM 536 C CA . GLY A 1 74 ? -19.078 -2.204 31.378 1.00 66.00 74 GLY A CA 1
ATOM 537 C C . GLY A 1 74 ? -20.557 -2.104 30.948 1.00 66.00 74 GLY A C 1
ATOM 538 O O . GLY A 1 74 ? -21.274 -1.171 31.297 1.00 66.00 74 GLY A O 1
ATOM 539 N N . LYS A 1 75 ? -21.088 -3.147 30.287 1.00 71.12 75 LYS A N 1
ATOM 540 C CA . LYS A 1 75 ? -22.478 -3.229 29.756 1.00 71.12 75 LYS A CA 1
ATOM 541 C C . LYS A 1 75 ? -22.757 -2.389 28.504 1.00 71.12 75 LYS A C 1
ATOM 543 O O . LYS A 1 75 ? -23.913 -2.063 28.225 1.00 71.12 75 LYS A O 1
ATOM 548 N N . TRP A 1 76 ? -21.726 -2.064 27.730 1.00 82.31 76 TRP A N 1
ATOM 549 C CA . TRP A 1 76 ? -21.888 -1.434 26.423 1.00 82.31 76 TRP A CA 1
ATOM 550 C C . TRP A 1 76 ? -21.582 -2.418 25.289 1.00 82.31 76 TRP A C 1
ATOM 552 O O . TRP A 1 76 ? -20.585 -2.290 24.587 1.00 82.31 76 TRP A O 1
ATOM 562 N N . ASP A 1 77 ? -22.476 -3.388 25.077 1.00 81.12 77 ASP A N 1
ATOM 563 C CA . ASP A 1 77 ? -22.317 -4.423 24.038 1.00 81.12 77 ASP A CA 1
ATOM 564 C C . ASP A 1 77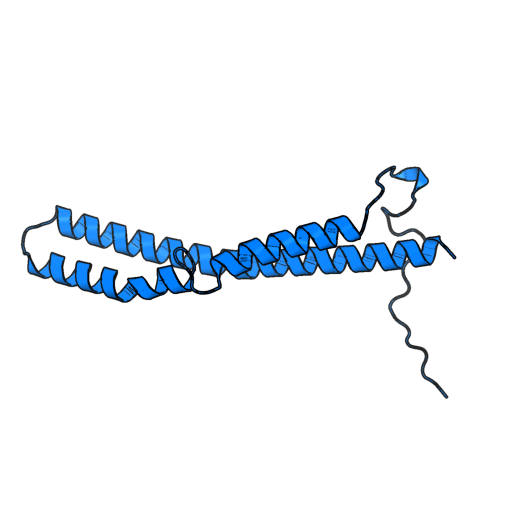 ? -22.133 -3.821 22.632 1.00 81.12 77 ASP A C 1
ATOM 566 O O . ASP A 1 77 ? -21.370 -4.329 21.813 1.00 81.12 77 ASP A O 1
ATOM 570 N N . GLY A 1 78 ? -22.795 -2.691 22.354 1.00 82.56 78 GLY A N 1
ATOM 571 C CA . GLY A 1 78 ? -22.612 -1.950 21.103 1.00 82.56 78 GLY A CA 1
ATOM 572 C C . GLY A 1 78 ? -21.224 -1.317 20.960 1.00 82.56 78 GLY A C 1
ATOM 573 O O . GLY A 1 78 ? -20.720 -1.218 19.845 1.00 82.56 78 GLY A O 1
ATOM 574 N N . GLY A 1 79 ? -20.600 -0.920 22.072 1.00 82.50 79 GLY A N 1
ATOM 575 C CA . GLY A 1 79 ? -19.225 -0.430 22.095 1.00 82.50 79 GLY A CA 1
ATOM 576 C C . GLY A 1 79 ? -18.244 -1.544 21.767 1.00 82.50 79 GLY A C 1
ATOM 577 O O . GLY A 1 79 ? -17.395 -1.358 20.903 1.00 82.50 79 GLY A O 1
ATOM 578 N N . VAL A 1 80 ? -18.412 -2.718 22.383 1.00 83.62 80 VAL A N 1
ATOM 579 C CA . VAL A 1 80 ? -17.568 -3.897 22.122 1.00 83.62 80 VAL A CA 1
ATOM 580 C C . VAL A 1 80 ? -17.619 -4.282 20.641 1.00 83.62 80 VAL A C 1
ATOM 582 O O . VAL A 1 80 ? -16.585 -4.420 19.998 1.00 83.62 80 VAL A O 1
ATOM 585 N N . LEU A 1 81 ? -18.819 -4.346 20.051 1.00 85.50 81 LEU A N 1
ATOM 586 C CA . LEU A 1 81 ? -18.982 -4.619 18.616 1.00 85.50 81 LEU A CA 1
ATOM 587 C C . LEU A 1 81 ? -18.314 -3.563 17.724 1.00 85.50 81 LEU A C 1
ATOM 589 O O . LEU A 1 81 ? -17.800 -3.890 16.653 1.00 85.50 81 LEU A O 1
ATOM 593 N N . PHE A 1 82 ? -18.345 -2.296 18.137 1.00 84.25 82 PHE A N 1
ATOM 594 C CA . PHE A 1 82 ? -17.685 -1.214 17.414 1.00 84.25 82 PHE A CA 1
ATOM 595 C C . PHE A 1 82 ? -16.157 -1.322 17.497 1.00 84.25 82 PHE A C 1
ATOM 597 O O . PHE A 1 82 ? -15.494 -1.191 16.467 1.00 84.25 82 PHE A O 1
ATOM 604 N N . ALA A 1 83 ? -15.610 -1.599 18.683 1.00 85.62 83 ALA A N 1
ATOM 605 C CA . ALA A 1 83 ? -14.179 -1.798 18.897 1.00 85.62 83 ALA A CA 1
ATOM 606 C C . ALA A 1 83 ? -13.648 -2.974 18.065 1.00 85.62 83 ALA A C 1
ATOM 608 O O . ALA A 1 83 ? -12.703 -2.805 17.291 1.00 85.62 83 ALA A O 1
ATOM 609 N N . ASP A 1 84 ? -14.340 -4.116 18.111 1.00 86.00 84 ASP A N 1
ATOM 610 C CA . ASP A 1 84 ? -14.025 -5.299 17.307 1.00 86.00 84 ASP A CA 1
ATOM 611 C C . ASP A 1 84 ? -14.047 -4.996 15.803 1.00 86.00 84 ASP A C 1
ATOM 613 O O . ASP A 1 84 ? -13.134 -5.371 15.058 1.00 86.00 84 ASP A O 1
ATOM 617 N N . ALA A 1 85 ? -15.082 -4.295 15.327 1.00 85.94 85 ALA A N 1
ATOM 618 C CA . ALA A 1 85 ? -15.188 -3.918 13.921 1.00 85.94 85 ALA A CA 1
ATOM 619 C C . ALA A 1 85 ? -14.051 -2.978 13.496 1.00 85.94 85 ALA A C 1
ATOM 621 O O . ALA A 1 85 ? -13.493 -3.139 12.406 1.00 85.94 85 ALA A O 1
ATOM 622 N N . LEU A 1 86 ? -13.685 -2.019 14.350 1.00 86.88 86 LEU A N 1
ATOM 623 C CA . LEU A 1 86 ? -12.600 -1.078 14.089 1.00 86.88 86 LEU A CA 1
ATOM 624 C C . LEU A 1 86 ? -11.244 -1.790 14.036 1.00 86.88 86 LEU A C 1
ATOM 626 O O . LEU A 1 86 ? -10.479 -1.573 13.096 1.00 86.88 86 LEU A O 1
ATOM 630 N N . LYS A 1 87 ? -10.977 -2.684 14.990 1.00 87.25 87 LYS A N 1
ATOM 631 C CA . LYS A 1 87 ? -9.766 -3.510 15.054 1.00 87.25 87 LYS A CA 1
ATOM 632 C C . LYS A 1 87 ? -9.617 -4.384 13.817 1.00 87.25 87 LYS A C 1
ATOM 634 O O . LYS A 1 87 ? -8.602 -4.319 13.128 1.00 87.25 87 LYS A O 1
ATOM 639 N N . LYS A 1 88 ? -10.680 -5.100 13.447 1.00 89.12 88 LYS A N 1
ATOM 640 C CA . LYS A 1 88 ? -10.703 -5.931 12.239 1.00 89.12 88 LYS A CA 1
ATOM 641 C C . LYS A 1 88 ? -10.516 -5.115 10.959 1.00 89.12 88 LYS A C 1
ATOM 643 O O . LYS A 1 88 ? -9.827 -5.556 10.037 1.00 89.12 88 LYS A O 1
ATOM 648 N N . SER A 1 89 ? -11.120 -3.929 10.885 1.00 85.19 89 SER A N 1
ATOM 649 C CA . SER A 1 89 ? -10.937 -3.007 9.759 1.00 85.19 89 SER A CA 1
ATOM 650 C C . SER A 1 89 ? -9.480 -2.547 9.647 1.00 85.19 89 SER A C 1
ATOM 652 O O . SER A 1 89 ? -8.893 -2.610 8.567 1.00 85.19 89 SER A O 1
ATOM 654 N N . HIS A 1 90 ? -8.865 -2.168 10.769 1.00 87.62 90 HIS A N 1
ATOM 655 C CA . HIS A 1 90 ? -7.465 -1.756 10.839 1.00 87.62 90 HIS A CA 1
ATOM 656 C C . HIS A 1 90 ? -6.494 -2.875 10.427 1.00 87.62 90 HIS A C 1
ATOM 658 O O . HIS A 1 90 ? -5.590 -2.645 9.621 1.00 87.62 90 HIS A O 1
ATOM 664 N N . GLU A 1 91 ? -6.703 -4.099 10.919 1.00 88.88 91 GLU A N 1
ATOM 665 C CA . GLU A 1 91 ? -5.931 -5.282 10.515 1.00 88.88 91 GLU A CA 1
ATOM 666 C C . GLU A 1 91 ? -6.060 -5.546 9.009 1.00 88.88 91 GLU A C 1
ATOM 668 O O . GLU A 1 91 ? -5.059 -5.742 8.318 1.00 88.88 91 GLU A O 1
ATOM 673 N N . THR A 1 92 ? -7.286 -5.484 8.483 1.00 88.00 92 THR A N 1
ATOM 674 C CA . THR A 1 92 ? -7.566 -5.708 7.057 1.00 88.00 92 THR A CA 1
ATOM 675 C C . THR A 1 92 ? -6.885 -4.656 6.182 1.00 88.00 92 THR A C 1
ATOM 677 O O . THR A 1 92 ? -6.239 -4.999 5.194 1.00 88.00 92 THR A O 1
ATOM 680 N N . LEU A 1 93 ? -6.983 -3.375 6.550 1.00 84.19 93 LEU A N 1
ATOM 681 C CA . LEU A 1 93 ? -6.318 -2.283 5.834 1.00 84.19 93 LEU A CA 1
ATOM 682 C C . LEU A 1 93 ? -4.795 -2.450 5.850 1.00 84.19 93 LEU A C 1
ATOM 684 O O . LEU A 1 93 ? -4.152 -2.328 4.808 1.00 84.19 93 LEU A O 1
ATOM 688 N N . THR A 1 94 ? -4.224 -2.801 7.001 1.00 86.12 94 THR A N 1
ATOM 689 C CA . THR A 1 94 ? -2.781 -3.039 7.139 1.00 86.12 94 THR A CA 1
ATOM 690 C C . THR A 1 94 ? -2.315 -4.193 6.250 1.00 86.12 94 THR A C 1
ATOM 692 O O . THR A 1 94 ? -1.286 -4.072 5.579 1.00 86.12 94 THR A O 1
ATOM 695 N N . ALA A 1 95 ? -3.076 -5.289 6.191 1.00 87.50 95 ALA A N 1
ATOM 696 C CA . ALA A 1 95 ? -2.779 -6.429 5.327 1.00 87.50 95 ALA A CA 1
ATOM 697 C C . ALA A 1 95 ? -2.820 -6.044 3.840 1.00 87.50 95 ALA A C 1
ATOM 699 O O . ALA A 1 95 ? -1.853 -6.285 3.120 1.00 87.50 95 ALA A O 1
ATOM 700 N N . ILE A 1 96 ? -3.879 -5.352 3.399 1.00 84.25 96 ILE A N 1
ATOM 701 C CA . ILE A 1 96 ? -4.023 -4.890 2.007 1.00 84.25 96 ILE A CA 1
ATOM 702 C C . ILE A 1 96 ? -2.828 -4.032 1.589 1.00 84.25 96 ILE A C 1
ATOM 704 O O . ILE A 1 96 ? -2.248 -4.254 0.530 1.00 84.25 96 ILE A O 1
ATOM 708 N N . TYR A 1 97 ? -2.429 -3.065 2.415 1.00 82.12 97 TYR A N 1
ATOM 709 C CA . TYR A 1 97 ? -1.282 -2.209 2.108 1.00 82.12 97 TYR A CA 1
ATOM 710 C C . TYR A 1 97 ? 0.039 -2.990 2.086 1.00 82.12 97 TYR A C 1
ATOM 712 O O . TYR A 1 97 ? 0.901 -2.719 1.243 1.00 82.12 97 TYR A O 1
ATOM 720 N N . SER A 1 98 ? 0.188 -3.969 2.982 1.00 82.44 98 SER A N 1
ATOM 721 C CA . SER A 1 98 ? 1.368 -4.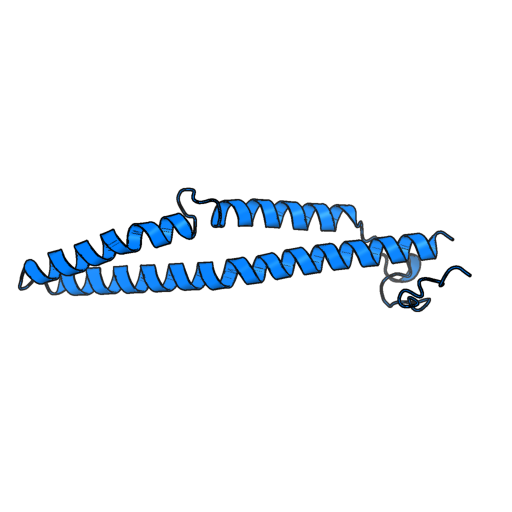837 3.052 1.00 82.44 98 SER A CA 1
ATOM 722 C C . SER A 1 98 ? 1.493 -5.752 1.830 1.00 82.44 98 SER A C 1
ATOM 724 O O . SER A 1 98 ? 2.608 -6.064 1.425 1.00 82.44 98 SER A O 1
ATOM 726 N N . GLU A 1 99 ? 0.378 -6.149 1.212 1.00 85.81 99 GLU A N 1
ATOM 727 C CA . GLU A 1 99 ? 0.354 -6.960 -0.014 1.00 85.81 99 GLU A CA 1
ATOM 728 C C . GLU A 1 99 ? 0.463 -6.111 -1.291 1.00 85.81 99 GLU A C 1
ATOM 730 O O . GLU A 1 99 ? 1.188 -6.462 -2.225 1.00 85.81 99 GLU A O 1
ATOM 735 N N . LEU A 1 100 ? -0.228 -4.968 -1.338 1.00 82.25 100 LEU A N 1
ATOM 736 C CA . LEU A 1 100 ? -0.296 -4.105 -2.518 1.00 82.25 100 LEU A CA 1
ATOM 737 C C . LEU A 1 100 ? 1.052 -3.455 -2.835 1.00 82.25 100 LEU A C 1
ATOM 739 O O . LEU A 1 100 ? 1.453 -3.410 -3.997 1.00 82.25 100 LEU A O 1
ATOM 743 N N . THR A 1 101 ? 1.750 -2.960 -1.812 1.00 79.44 101 THR A N 1
ATOM 744 C CA . THR A 1 101 ? 3.032 -2.259 -1.975 1.00 79.44 101 THR A CA 1
ATOM 745 C C . THR A 1 101 ? 4.075 -3.119 -2.712 1.00 79.44 101 THR A C 1
ATOM 747 O O . THR A 1 101 ? 4.544 -2.692 -3.771 1.00 79.44 101 THR A O 1
ATOM 750 N N . PRO A 1 102 ? 4.408 -4.348 -2.262 1.00 80.88 102 PRO A N 1
ATOM 751 C CA . PRO A 1 102 ? 5.378 -5.192 -2.961 1.00 80.88 102 PRO A CA 1
ATOM 752 C C . PRO A 1 102 ? 4.883 -5.670 -4.334 1.00 80.88 102 PRO A C 1
ATOM 754 O O . PRO A 1 102 ? 5.682 -5.761 -5.268 1.00 80.88 102 PRO A O 1
ATOM 757 N N . ALA A 1 103 ? 3.583 -5.944 -4.498 1.00 77.88 103 ALA A N 1
ATOM 758 C CA . ALA A 1 103 ? 3.022 -6.335 -5.793 1.00 77.88 103 ALA A CA 1
ATOM 759 C C . ALA A 1 103 ? 3.159 -5.212 -6.836 1.00 77.88 103 ALA A C 1
ATOM 761 O O . ALA A 1 103 ? 3.534 -5.449 -7.987 1.00 77.88 103 ALA A O 1
ATOM 762 N N . ALA A 1 104 ? 2.910 -3.973 -6.426 1.00 77.06 104 ALA A N 1
ATOM 763 C CA . ALA A 1 104 ? 3.029 -2.817 -7.294 1.00 77.06 104 ALA A CA 1
ATOM 764 C C . ALA A 1 104 ? 4.499 -2.462 -7.588 1.00 77.06 104 ALA A C 1
ATOM 766 O O . ALA A 1 104 ? 4.824 -2.114 -8.724 1.00 77.06 104 ALA A O 1
ATOM 767 N N . GLU A 1 105 ? 5.422 -2.643 -6.636 1.00 81.44 105 GLU A N 1
ATOM 768 C CA . GLU A 1 105 ? 6.863 -2.563 -6.913 1.00 81.44 105 GLU A CA 1
ATOM 769 C C . GLU A 1 105 ? 7.325 -3.615 -7.931 1.00 81.44 105 GLU A C 1
ATOM 771 O O . GLU A 1 105 ? 8.122 -3.308 -8.824 1.00 81.44 105 GLU A O 1
ATOM 776 N N . ALA A 1 106 ? 6.822 -4.849 -7.830 1.00 81.75 106 ALA A N 1
ATOM 777 C CA . ALA A 1 106 ? 7.107 -5.900 -8.801 1.00 81.75 106 ALA A CA 1
ATOM 778 C C . ALA A 1 106 ? 6.585 -5.526 -10.199 1.00 81.75 106 ALA A C 1
ATOM 780 O O . ALA A 1 106 ? 7.309 -5.685 -11.184 1.00 81.75 106 ALA A O 1
ATOM 781 N N . ALA A 1 107 ? 5.383 -4.949 -10.287 1.00 75.62 107 ALA A N 1
ATOM 782 C CA . ALA A 1 107 ? 4.827 -4.444 -11.542 1.00 75.62 107 ALA A CA 1
ATOM 783 C C . ALA A 1 107 ? 5.688 -3.323 -12.153 1.00 75.62 107 ALA A C 1
ATOM 785 O O . ALA A 1 107 ? 6.006 -3.377 -13.340 1.00 75.62 107 ALA A O 1
ATOM 786 N N . VAL A 1 108 ? 6.149 -2.352 -11.353 1.00 79.19 108 VAL A N 1
ATOM 787 C CA . VAL A 1 108 ? 7.088 -1.305 -11.806 1.00 79.19 108 VAL A CA 1
ATOM 788 C C . VAL A 1 108 ? 8.362 -1.920 -12.391 1.00 79.19 108 VAL A C 1
ATOM 790 O O . VAL A 1 108 ? 8.828 -1.491 -13.449 1.00 79.19 108 VAL A O 1
ATOM 793 N N . ARG A 1 109 ? 8.945 -2.921 -11.717 1.00 79.75 109 ARG A N 1
ATOM 794 C CA . ARG A 1 109 ? 10.160 -3.602 -12.197 1.00 79.75 109 ARG A CA 1
ATOM 795 C C . ARG A 1 109 ? 9.913 -4.326 -13.519 1.00 79.75 109 ARG A C 1
ATOM 797 O O . ARG A 1 109 ? 10.748 -4.228 -14.413 1.00 79.75 109 ARG A O 1
ATOM 804 N N . LEU A 1 110 ? 8.772 -4.999 -13.659 1.00 82.88 110 LEU A N 1
ATOM 805 C CA . LEU A 1 110 ? 8.393 -5.696 -14.889 1.00 82.88 110 LEU A CA 1
ATOM 806 C C . LEU A 1 110 ? 8.205 -4.728 -16.068 1.00 82.88 110 LEU A C 1
ATOM 808 O O . LEU A 1 110 ? 8.673 -5.001 -17.173 1.00 82.88 110 LEU A O 1
ATOM 812 N N . ILE A 1 111 ? 7.566 -3.580 -15.828 1.00 78.62 111 ILE A N 1
ATOM 813 C CA . ILE A 1 111 ? 7.390 -2.524 -16.833 1.00 78.62 111 ILE A CA 1
ATOM 814 C C . ILE A 1 111 ? 8.754 -1.985 -17.286 1.00 78.62 111 ILE A C 1
ATOM 816 O O . ILE A 1 111 ? 9.007 -1.902 -18.486 1.00 78.62 111 ILE A O 1
ATOM 820 N N . GLY A 1 112 ? 9.658 -1.690 -16.347 1.00 78.94 112 GLY A N 1
ATOM 821 C CA . GLY A 1 112 ? 11.012 -1.227 -16.670 1.00 78.94 112 GLY A CA 1
ATOM 822 C C . GLY A 1 112 ? 11.841 -2.267 -17.435 1.00 78.94 112 GLY A C 1
ATOM 823 O O . GLY A 1 112 ? 12.528 -1.923 -18.395 1.00 78.94 112 GLY A O 1
ATOM 824 N N . ALA A 1 113 ? 11.738 -3.546 -17.062 1.00 76.38 113 ALA A N 1
ATOM 825 C CA . ALA A 1 113 ? 12.389 -4.636 -17.789 1.00 76.38 113 ALA A CA 1
ATOM 826 C C . ALA A 1 113 ? 11.858 -4.748 -19.227 1.00 76.38 113 ALA A C 1
ATOM 828 O O . ALA A 1 113 ? 12.642 -4.864 -20.165 1.00 76.38 113 ALA A O 1
ATOM 829 N N . SER A 1 114 ? 10.541 -4.612 -19.407 1.00 72.75 114 SER A N 1
ATOM 830 C CA . SER A 1 114 ? 9.914 -4.600 -20.733 1.00 72.75 114 SER A CA 1
ATOM 831 C C . SER A 1 114 ? 10.428 -3.428 -21.577 1.00 72.75 114 SER A C 1
ATOM 833 O O . SER A 1 114 ? 10.830 -3.626 -22.721 1.00 72.75 114 SER A O 1
ATOM 835 N N . ALA A 1 115 ? 10.500 -2.220 -21.006 1.00 75.25 115 ALA A N 1
ATOM 836 C CA . ALA A 1 115 ? 11.036 -1.036 -21.684 1.00 75.25 115 ALA A CA 1
ATOM 837 C C . ALA A 1 115 ? 12.497 -1.220 -22.134 1.00 75.25 115 ALA A C 1
ATOM 839 O O . ALA A 1 115 ? 12.888 -0.743 -23.203 1.00 75.25 115 ALA A O 1
ATOM 840 N N . ALA A 1 116 ? 13.313 -1.909 -21.332 1.00 74.44 116 ALA A N 1
ATOM 841 C CA . ALA A 1 116 ? 14.692 -2.239 -21.683 1.00 74.44 116 ALA A CA 1
ATOM 842 C C . ALA A 1 116 ? 14.762 -3.240 -22.849 1.00 74.44 116 ALA A C 1
ATOM 844 O O . ALA A 1 116 ? 15.505 -3.004 -23.802 1.00 74.44 116 ALA A O 1
ATOM 845 N N . SER A 1 117 ? 13.945 -4.299 -22.823 1.00 73.50 117 SER A N 1
ATOM 846 C CA . SER A 1 117 ? 13.861 -5.273 -23.920 1.00 73.50 117 SER A CA 1
ATOM 847 C C . SER A 1 117 ? 13.430 -4.624 -25.240 1.00 73.50 117 SER A C 1
ATOM 849 O O . SER A 1 117 ? 14.039 -4.893 -26.274 1.00 73.50 117 SER A O 1
ATOM 851 N N . TYR A 1 118 ? 12.449 -3.713 -25.215 1.00 70.31 118 TYR A N 1
ATOM 852 C CA . TYR A 1 118 ? 12.027 -2.974 -26.413 1.00 70.31 118 TYR A CA 1
ATOM 853 C C . TYR A 1 118 ? 13.136 -2.076 -26.973 1.00 70.31 118 TYR A C 1
ATOM 855 O O . TYR A 1 118 ? 13.353 -2.051 -28.182 1.00 70.31 118 TYR A O 1
ATOM 863 N N . ARG A 1 119 ? 13.884 -1.371 -26.113 1.00 74.62 119 ARG A N 1
ATOM 864 C CA . ARG A 1 119 ? 15.035 -0.563 -26.553 1.00 74.62 119 ARG A CA 1
ATOM 865 C C . ARG A 1 119 ? 16.103 -1.412 -27.231 1.00 74.62 119 ARG A C 1
ATOM 867 O O . ARG A 1 119 ? 16.610 -1.023 -28.279 1.00 74.62 119 ARG A O 1
ATOM 874 N N . GLN A 1 120 ? 16.425 -2.562 -26.647 1.00 72.62 120 GLN A N 1
ATOM 875 C CA . GLN A 1 120 ? 17.427 -3.471 -27.196 1.00 72.62 120 GLN A CA 1
ATOM 876 C C . GLN A 1 120 ? 16.994 -4.033 -28.557 1.00 72.62 120 GLN A C 1
ATOM 878 O O . GLN A 1 120 ? 17.800 -4.096 -29.482 1.00 72.62 120 GLN A O 1
ATOM 883 N N . ALA A 1 121 ? 15.714 -4.376 -28.701 1.00 67.69 121 ALA A N 1
ATOM 884 C CA . ALA A 1 121 ? 15.157 -4.839 -29.964 1.00 67.69 121 ALA A CA 1
ATOM 885 C C . ALA A 1 121 ? 15.129 -3.753 -31.050 1.00 67.69 121 ALA A C 1
ATOM 887 O O . ALA A 1 121 ? 15.523 -4.022 -32.182 1.00 67.69 121 ALA A O 1
ATOM 888 N N . ASN A 1 122 ? 14.733 -2.520 -30.717 1.00 66.88 122 ASN A N 1
ATOM 889 C CA . ASN A 1 122 ? 14.770 -1.409 -31.673 1.00 66.88 122 ASN A CA 1
ATOM 890 C C . ASN A 1 122 ? 16.202 -1.143 -32.159 1.00 66.88 122 ASN A C 1
ATOM 892 O O . ASN A 1 122 ? 16.429 -1.039 -33.359 1.00 66.88 122 ASN A O 1
ATOM 896 N N . GLN A 1 123 ? 17.187 -1.135 -31.254 1.00 69.62 123 GLN A N 1
ATOM 897 C CA . GLN A 1 123 ? 18.601 -0.980 -31.622 1.00 69.62 123 GLN A CA 1
ATOM 898 C C . GLN A 1 123 ? 19.122 -2.110 -32.520 1.00 69.62 123 GLN A C 1
ATOM 900 O O . GLN A 1 123 ? 20.000 -1.874 -33.348 1.00 69.62 123 GLN A O 1
ATOM 905 N N . ALA A 1 124 ? 18.622 -3.336 -32.343 1.00 65.81 124 ALA A N 1
ATOM 906 C CA . ALA A 1 124 ? 18.978 -4.470 -33.191 1.00 65.81 124 ALA A CA 1
ATOM 907 C C . ALA A 1 124 ? 18.332 -4.383 -34.584 1.00 65.81 124 ALA A C 1
ATOM 909 O O . ALA A 1 124 ? 18.964 -4.781 -35.556 1.00 65.81 124 ALA A O 1
ATOM 910 N N . ASN A 1 125 ? 17.115 -3.840 -34.680 1.00 58.69 125 ASN A N 1
ATOM 911 C CA . ASN A 1 125 ? 16.388 -3.656 -35.939 1.00 58.69 125 ASN A CA 1
ATOM 912 C C . ASN A 1 125 ? 16.870 -2.446 -36.763 1.00 58.69 125 ASN A C 1
ATOM 914 O O . ASN A 1 125 ? 16.660 -2.413 -37.971 1.00 58.69 125 ASN A O 1
ATOM 918 N N . GLU A 1 126 ? 17.483 -1.443 -36.128 1.00 59.66 126 GLU A N 1
ATOM 919 C CA . GLU A 1 126 ? 18.034 -0.247 -36.791 1.00 59.66 126 GLU A CA 1
ATOM 920 C C . GLU A 1 126 ? 19.478 -0.433 -37.314 1.00 59.66 126 GLU A C 1
ATOM 922 O O . GLU A 1 126 ? 20.066 0.517 -37.839 1.00 59.66 126 GLU A O 1
ATOM 927 N N . ARG A 1 127 ? 20.062 -1.633 -37.176 1.00 48.69 127 ARG A N 1
ATOM 928 C CA . ARG A 1 127 ? 21.362 -2.019 -37.760 1.00 48.69 127 ARG A CA 1
ATOM 929 C C . ARG A 1 127 ? 21.199 -2.727 -39.098 1.00 48.69 127 ARG A C 1
ATOM 931 O O . ARG A 1 127 ? 22.065 -2.479 -39.967 1.00 48.69 127 ARG A O 1
#

Radius of gyration: 25.11 Å; chains: 1; bounding box: 65×25×72 Å

Sequence (127 aa):
MAAADDGPELEQNWPGLVADRDTVQYDPDKFDAVAAALRGALNGLSSGGEGSLSDVQSHSFTVSMLDEAIEDVGKWDGGVLFADALKKSHETLTAIYSELTPAAEAAVRLIGASAASYRQANQANER

pLDDT: mean 71.52, std 14.63, range [32.03, 89.12]

Secondary structure (DSSP, 8-state):
-PPP-------TT-TT--HHHH-----HHHHHHHHHHHHHHHHHHHSSSTTSHHHHHHTHHHHHHHHHHHHHT-S-HHHHHHHHHHHHHHHHHHHHHHHHHHHHHHHHHHHHHHHHHHHHHHHHHT-

Foldseek 3Di:
DDDPPCDPDDPPCDPPQPCVPNVDPDDLVVLVVVLVVLVVVLCVQDVCDPNHLVNLVVCLVVLVVQCVVLVVVPPPPVSNVVSVVVNVVSVVSNVCSVVVNVVSVVVSVVSNVVSVVNVVSVVVVVD